Protein AF-A0A969BVD1-F1 (afdb_monomer_lite)

Secondary structure (DSSP, 8-state):
------HHHHHHHHHHHHHHHHGGG---HHHHHHHHHHHHHHHHHHHHHHHHHHHHHHTS---HHHHHHHHHHHHHHHHHHHHHHHHHHHHH--HHHHHHHHHHHHHHHT--

Foldseek 3Di:
DPPPPDPVVVVVVVVVVVVVVCVVVPDDPVCVVVVVVVVVVVVVVVVCVVVVLVCCCPVVVDDPVVSVVVVCCVVVVVVVCVVVLVVVCVVVVCVVVSVVVVVVVVVVVVVD

Sequence (112 aa):
MYQVENSGDLLKSKRKLIASRLTWLNISPTVLALGFTSLFTDISSEMVSTTLPIYLATVLRLAPLQLGLIDGLHQGAAILIKIISGLFADRWQRHKEVAAVGYGLSAFTKLG

pLDDT: mean 82.52, std 12.31, range [46.66, 95.31]

Structure (mmCIF, N/CA/C/O backbone):
data_AF-A0A969BVD1-F1
#
_entry.id   AF-A0A969BVD1-F1
#
loop_
_atom_site.group_PDB
_atom_site.id
_atom_site.type_symbol
_atom_site.label_atom_id
_atom_site.label_alt_id
_atom_site.label_comp_id
_atom_site.label_asym_id
_atom_site.label_entity_id
_atom_site.label_seq_id
_atom_site.pdbx_PDB_ins_code
_atom_site.Cartn_x
_atom_site.Cartn_y
_atom_site.Cartn_z
_atom_site.occupancy
_atom_site.B_iso_or_equiv
_atom_site.auth_seq_id
_atom_site.auth_comp_id
_atom_site.auth_asym_id
_atom_site.auth_atom_id
_atom_site.pdbx_PDB_model_num
ATOM 1 N N . MET A 1 1 ? 14.227 14.419 55.439 1.00 46.66 1 MET A N 1
ATOM 2 C CA . MET A 1 1 ? 14.841 13.100 55.703 1.00 46.66 1 MET A CA 1
ATOM 3 C C . MET A 1 1 ? 13.780 12.044 55.448 1.00 46.66 1 MET A C 1
ATOM 5 O O . MET A 1 1 ? 12.857 11.942 56.240 1.00 46.66 1 MET A O 1
ATOM 9 N N . TYR A 1 2 ? 13.835 11.339 54.315 1.00 53.91 2 TYR A N 1
ATOM 10 C CA . TYR A 1 2 ? 12.934 10.210 54.064 1.00 53.91 2 TYR A CA 1
ATOM 11 C C . TYR A 1 2 ? 13.431 9.024 54.894 1.00 53.91 2 TYR A C 1
ATOM 13 O O . TYR A 1 2 ? 14.332 8.307 54.462 1.00 53.91 2 TYR A O 1
ATOM 21 N N . GLN A 1 3 ? 12.909 8.864 56.111 1.00 57.34 3 GLN A N 1
ATOM 22 C CA . GLN A 1 3 ? 13.104 7.629 56.861 1.00 57.34 3 GLN A CA 1
ATOM 23 C C . GLN A 1 3 ? 12.300 6.531 56.169 1.00 57.34 3 GLN A C 1
ATOM 25 O O . GLN A 1 3 ? 11.073 6.504 56.198 1.00 57.34 3 GLN A O 1
ATOM 30 N N . VAL A 1 4 ? 13.018 5.643 55.484 1.00 59.50 4 VAL A N 1
ATOM 31 C CA . VAL A 1 4 ? 12.471 4.382 54.991 1.00 59.50 4 VAL A CA 1
ATOM 32 C C . VAL A 1 4 ? 12.358 3.464 56.204 1.00 59.50 4 VAL A C 1
ATOM 34 O O . VAL A 1 4 ? 13.269 2.702 56.505 1.00 59.50 4 VAL A O 1
ATOM 37 N N . GLU A 1 5 ? 11.268 3.610 56.950 1.00 66.56 5 GLU A N 1
ATOM 38 C CA . GLU A 1 5 ? 11.066 2.903 58.220 1.00 66.56 5 GLU A CA 1
ATOM 39 C C . GLU A 1 5 ? 10.559 1.467 58.018 1.00 66.56 5 GLU A C 1
ATOM 41 O O . GLU A 1 5 ? 10.588 0.657 58.938 1.00 66.56 5 GLU A O 1
ATOM 46 N N . ASN A 1 6 ? 10.128 1.108 56.800 1.00 69.69 6 ASN A N 1
ATOM 47 C CA . ASN A 1 6 ? 9.526 -0.195 56.550 1.00 69.69 6 ASN A CA 1
ATOM 48 C C . ASN A 1 6 ? 9.868 -0.768 55.165 1.00 69.69 6 ASN A C 1
ATOM 50 O O . ASN A 1 6 ? 9.566 -0.182 54.121 1.00 69.69 6 ASN A O 1
ATOM 54 N N . SER A 1 7 ? 10.434 -1.977 55.141 1.00 62.84 7 SER A N 1
ATOM 55 C CA . SER A 1 7 ? 10.740 -2.727 53.912 1.00 62.84 7 SER A CA 1
ATOM 56 C C . SER A 1 7 ? 9.492 -3.009 53.055 1.00 62.84 7 SER A C 1
ATOM 58 O O . SER A 1 7 ? 9.604 -3.229 51.847 1.00 62.84 7 SER A O 1
ATOM 60 N N . GLY A 1 8 ? 8.294 -2.953 53.650 1.00 69.06 8 GLY A N 1
ATOM 61 C CA . GLY A 1 8 ? 7.015 -3.137 52.959 1.00 69.06 8 GLY A CA 1
ATOM 62 C C . GLY A 1 8 ? 6.685 -2.064 51.912 1.00 69.06 8 GLY A C 1
ATOM 63 O O . GLY A 1 8 ? 6.095 -2.385 50.875 1.00 69.06 8 GLY A O 1
ATOM 64 N N . ASP A 1 9 ? 7.106 -0.814 52.116 1.00 69.62 9 ASP A N 1
ATOM 65 C CA . ASP A 1 9 ? 6.803 0.282 51.181 1.00 69.62 9 ASP A CA 1
ATOM 66 C C . ASP A 1 9 ? 7.710 0.262 49.946 1.00 69.62 9 ASP A C 1
ATOM 68 O O . ASP A 1 9 ? 7.268 0.565 48.831 1.00 69.62 9 ASP A O 1
ATOM 72 N N . LEU A 1 10 ? 8.943 -0.232 50.100 1.00 66.94 10 LEU A N 1
ATOM 73 C CA . LEU A 1 10 ? 9.845 -0.504 48.978 1.00 66.94 10 LEU A CA 1
ATOM 74 C C . LEU A 1 10 ? 9.298 -1.610 48.066 1.00 66.94 10 LEU A C 1
ATOM 76 O O . LEU A 1 10 ? 9.388 -1.506 46.839 1.00 66.94 10 LEU A O 1
ATOM 80 N N . LEU A 1 11 ? 8.687 -2.648 48.646 1.00 72.50 11 LEU A N 1
ATOM 81 C CA . LEU A 1 11 ? 8.080 -3.743 47.887 1.00 72.50 11 LEU A CA 1
ATOM 82 C C . LEU A 1 11 ? 6.821 -3.291 47.142 1.00 72.50 11 LEU A C 1
ATOM 84 O O . LEU A 1 11 ? 6.655 -3.635 45.972 1.00 72.50 11 LEU A O 1
ATOM 88 N N . LYS A 1 12 ? 5.962 -2.469 47.759 1.00 71.31 12 LYS A N 1
ATOM 89 C CA . LYS A 1 12 ? 4.784 -1.895 47.083 1.00 71.31 12 LYS A CA 1
ATOM 90 C C . LYS A 1 12 ? 5.176 -0.960 45.939 1.00 71.31 12 LYS A C 1
ATOM 92 O O . LYS A 1 12 ? 4.580 -1.044 44.864 1.00 71.31 12 LYS A O 1
ATOM 97 N N . SER A 1 13 ? 6.200 -0.128 46.135 1.00 68.25 13 SER A N 1
ATOM 98 C CA . SER A 1 13 ? 6.724 0.763 45.094 1.00 68.25 13 SER A CA 1
ATOM 99 C C . SER A 1 13 ? 7.327 -0.026 43.925 1.00 68.25 13 SER A C 1
ATOM 101 O O . SER A 1 13 ? 6.935 0.185 42.776 1.00 68.25 13 SER A O 1
ATOM 103 N N . LYS A 1 14 ? 8.164 -1.043 44.199 1.00 65.88 14 LYS A N 1
ATOM 104 C CA . LYS A 1 14 ? 8.666 -1.966 43.162 1.00 65.88 14 LYS A CA 1
ATOM 105 C C . LYS A 1 14 ? 7.531 -2.683 42.433 1.00 65.88 14 LYS A C 1
ATOM 107 O O . LYS A 1 14 ? 7.562 -2.753 41.210 1.00 65.88 14 LYS A O 1
ATOM 112 N N . ARG A 1 15 ? 6.507 -3.171 43.142 1.00 67.75 15 ARG A N 1
ATOM 113 C CA . ARG A 1 15 ? 5.367 -3.873 42.529 1.00 67.75 15 ARG A CA 1
ATOM 114 C C . ARG A 1 15 ? 4.542 -2.954 41.628 1.00 67.75 15 ARG A C 1
ATOM 116 O O . ARG A 1 15 ? 4.117 -3.386 40.564 1.00 67.75 15 ARG A O 1
ATOM 123 N N . LYS A 1 16 ? 4.353 -1.687 42.013 1.00 64.75 16 LYS A N 1
ATOM 124 C CA . LYS A 1 16 ? 3.656 -0.673 41.203 1.00 64.75 16 LYS A CA 1
ATOM 125 C C . LYS A 1 16 ? 4.464 -0.278 39.961 1.00 64.75 16 LYS A C 1
ATOM 127 O O 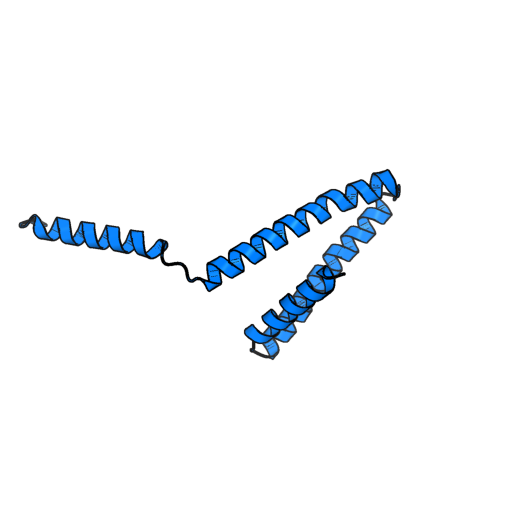. LYS A 1 16 ? 3.886 -0.149 38.886 1.00 64.75 16 LYS A O 1
ATOM 132 N N . LEU A 1 17 ? 5.788 -0.161 40.087 1.00 64.88 17 LEU A N 1
ATOM 133 C CA . LEU A 1 17 ? 6.693 0.068 38.955 1.00 64.88 17 LEU A CA 1
ATOM 134 C C . LEU A 1 17 ? 6.720 -1.127 37.990 1.00 64.88 17 LEU A C 1
ATOM 136 O O . LEU A 1 17 ? 6.671 -0.930 36.782 1.00 64.88 17 LEU A O 1
ATOM 140 N N . ILE A 1 18 ? 6.732 -2.362 38.504 1.00 64.88 18 ILE A N 1
ATOM 141 C CA . ILE A 1 18 ? 6.668 -3.586 37.688 1.00 64.88 18 ILE A CA 1
ATOM 142 C C . ILE A 1 18 ? 5.304 -3.711 36.994 1.00 64.88 18 ILE A C 1
ATOM 144 O O . ILE A 1 18 ? 5.261 -3.993 35.802 1.00 64.88 18 ILE A O 1
ATOM 148 N N . ALA A 1 19 ? 4.198 -3.445 37.697 1.00 62.81 19 ALA A N 1
ATOM 149 C CA . ALA A 1 19 ? 2.853 -3.485 37.121 1.00 62.81 19 ALA A CA 1
ATOM 150 C C . ALA A 1 19 ? 2.653 -2.424 36.023 1.00 62.81 19 ALA A C 1
ATOM 152 O O . ALA A 1 19 ? 2.097 -2.733 34.976 1.00 62.81 19 ALA A O 1
ATOM 153 N N . SER A 1 20 ? 3.182 -1.211 36.222 1.00 61.28 20 SER A N 1
ATOM 154 C CA . SER A 1 20 ? 3.233 -0.146 35.205 1.00 61.28 20 SER A CA 1
ATOM 155 C C . SER A 1 20 ? 4.082 -0.536 33.985 1.00 61.28 20 SER A C 1
ATOM 157 O O . SER A 1 20 ? 3.767 -0.189 32.847 1.00 61.28 20 SER A O 1
ATOM 159 N N . ARG A 1 21 ? 5.142 -1.327 34.190 1.00 59.88 21 ARG A N 1
ATOM 160 C CA . ARG A 1 21 ? 5.940 -1.893 33.095 1.00 59.88 21 ARG A CA 1
ATOM 161 C C . ARG A 1 21 ? 5.191 -2.990 32.332 1.00 59.88 21 ARG A C 1
ATOM 163 O O . ARG A 1 21 ? 5.375 -3.115 31.127 1.00 59.88 21 ARG A O 1
ATOM 170 N N . LEU A 1 22 ? 4.336 -3.754 33.013 1.00 60.50 22 LEU A N 1
ATOM 171 C CA . LEU A 1 22 ? 3.564 -4.848 32.419 1.00 60.50 22 LEU A CA 1
ATOM 172 C C . LEU A 1 22 ? 2.317 -4.363 31.660 1.00 60.50 22 LEU A C 1
ATOM 174 O O . LEU A 1 22 ? 1.864 -5.039 30.742 1.00 60.50 22 LEU A O 1
ATOM 178 N N . THR A 1 23 ? 1.793 -3.171 31.967 1.00 58.59 23 THR A N 1
ATOM 179 C CA . THR A 1 23 ? 0.674 -2.571 31.216 1.00 58.59 23 THR A CA 1
ATOM 180 C C . THR A 1 23 ? 1.017 -2.212 29.767 1.00 58.59 23 THR A C 1
ATOM 182 O O . THR A 1 23 ? 0.103 -2.084 28.959 1.00 58.59 23 THR A O 1
ATOM 185 N N . TRP A 1 24 ? 2.303 -2.137 29.397 1.00 56.31 24 TRP A N 1
ATOM 186 C CA . TRP A 1 24 ? 2.737 -1.956 28.001 1.00 56.31 24 TRP A CA 1
ATOM 187 C C . TRP A 1 24 ? 2.519 -3.196 27.120 1.00 56.31 24 TRP A C 1
ATOM 189 O O . TRP A 1 24 ? 2.561 -3.087 25.900 1.00 56.31 24 TRP A O 1
ATOM 199 N N . LEU A 1 25 ? 2.270 -4.366 27.719 1.00 64.00 25 LEU A N 1
ATOM 200 C CA . LEU A 1 25 ? 1.996 -5.610 26.992 1.00 64.00 25 LEU A CA 1
ATOM 201 C C . LEU A 1 25 ? 0.498 -5.856 26.760 1.00 64.00 25 LEU A C 1
ATOM 203 O O . LEU A 1 25 ? 0.146 -6.786 26.039 1.00 64.00 25 LEU A O 1
ATOM 207 N N . ASN A 1 26 ? -0.395 -5.041 27.336 1.00 71.75 26 ASN A N 1
ATOM 208 C CA . ASN A 1 26 ? -1.837 -5.215 27.165 1.00 71.75 26 ASN A CA 1
ATOM 209 C C . ASN A 1 26 ? -2.333 -4.493 25.899 1.00 71.75 26 ASN A C 1
ATOM 211 O O . ASN A 1 26 ? -3.004 -3.463 25.966 1.00 71.75 26 ASN A O 1
ATOM 215 N N . ILE A 1 27 ? -1.936 -5.012 24.737 1.00 80.00 27 ILE A N 1
ATOM 216 C CA . ILE A 1 27 ? -2.310 -4.487 23.419 1.00 80.00 27 ILE A CA 1
ATOM 217 C C . ILE A 1 27 ? -3.651 -5.107 22.999 1.00 80.00 27 ILE A C 1
ATOM 219 O O . ILE A 1 27 ? -3.844 -6.317 23.103 1.00 80.00 27 ILE A O 1
ATOM 223 N N . SER A 1 28 ? -4.585 -4.286 22.507 1.00 87.81 28 SER A N 1
ATOM 224 C CA . SER A 1 28 ? -5.892 -4.766 22.032 1.00 87.81 28 SER A CA 1
ATOM 225 C C . SER A 1 28 ? -5.741 -5.749 20.855 1.00 87.81 28 SER A C 1
ATOM 227 O O . SER A 1 28 ? -4.958 -5.472 19.939 1.00 87.81 28 SER A O 1
ATOM 229 N N . PRO A 1 29 ? -6.534 -6.837 20.793 1.00 85.81 29 PRO A N 1
ATOM 230 C CA . PRO A 1 29 ? -6.539 -7.767 19.661 1.00 85.81 29 PRO A CA 1
ATOM 231 C C . PRO A 1 29 ? -6.752 -7.086 18.302 1.00 85.81 29 PRO A C 1
ATOM 233 O O . PRO A 1 29 ? -6.179 -7.510 17.303 1.00 85.81 29 PRO A O 1
ATOM 236 N N . THR A 1 30 ? -7.521 -5.991 18.256 1.00 88.38 30 THR A N 1
ATOM 237 C CA . THR A 1 30 ? -7.728 -5.208 17.027 1.00 88.38 30 THR A CA 1
ATOM 238 C C . THR A 1 30 ? -6.436 -4.561 16.534 1.00 88.38 30 THR A C 1
ATOM 240 O O . THR A 1 30 ? -6.203 -4.508 15.332 1.00 88.38 30 THR A O 1
ATOM 243 N N . VAL A 1 31 ? -5.581 -4.088 17.446 1.00 88.75 31 VAL A N 1
ATOM 244 C CA . VAL A 1 31 ? -4.294 -3.470 17.092 1.00 88.75 31 VAL A CA 1
ATOM 245 C C . VAL A 1 31 ? -3.342 -4.522 16.537 1.00 88.75 31 VAL A C 1
ATOM 247 O O . VAL A 1 31 ? -2.668 -4.260 15.548 1.00 88.75 31 VAL A O 1
ATOM 250 N N . LEU A 1 32 ? -3.330 -5.726 17.117 1.00 90.25 32 LEU A N 1
ATOM 251 C CA . LEU A 1 32 ? -2.547 -6.842 16.583 1.00 90.25 32 LEU A CA 1
ATOM 252 C C . LEU A 1 32 ? -3.039 -7.252 15.190 1.00 90.25 32 LEU A C 1
ATOM 254 O O . LEU A 1 32 ? -2.230 -7.359 14.274 1.00 90.25 32 LEU A O 1
ATOM 258 N N . ALA A 1 33 ? -4.353 -7.417 15.008 1.00 90.38 33 ALA A N 1
ATOM 259 C CA . ALA A 1 33 ? -4.938 -7.768 13.715 1.00 90.38 33 ALA A CA 1
ATOM 260 C C . ALA A 1 33 ? -4.612 -6.721 12.637 1.00 90.38 33 ALA A C 1
ATOM 262 O O . ALA A 1 33 ? -4.102 -7.079 11.577 1.00 90.38 33 ALA A O 1
ATOM 263 N N . LEU A 1 34 ? -4.827 -5.432 12.930 1.00 89.56 34 LEU A N 1
ATOM 264 C CA . LEU A 1 34 ? -4.497 -4.344 12.007 1.00 89.56 34 LEU A CA 1
ATOM 265 C C . LEU A 1 34 ? -2.986 -4.235 11.748 1.00 89.56 34 LEU A C 1
ATOM 267 O O . LEU A 1 34 ? -2.572 -3.975 10.619 1.00 89.56 34 LEU A O 1
ATOM 271 N N . GLY A 1 35 ? -2.163 -4.480 12.770 1.00 93.00 35 GLY A N 1
ATOM 272 C CA . GLY A 1 35 ? -0.707 -4.506 12.653 1.00 93.00 35 GLY A CA 1
ATOM 273 C C . GLY A 1 35 ? -0.228 -5.582 11.683 1.00 93.00 35 GLY A C 1
ATOM 274 O O . GLY A 1 35 ? 0.549 -5.283 10.779 1.00 93.00 35 GLY A O 1
ATOM 275 N N . PHE A 1 36 ? -0.748 -6.809 11.797 1.00 94.12 36 PHE A N 1
ATOM 276 C CA . PHE A 1 36 ? -0.4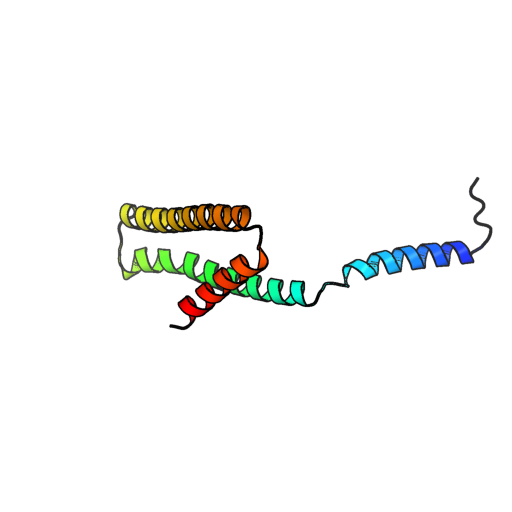42 -7.876 10.842 1.00 94.12 36 PHE A CA 1
ATOM 277 C C . PHE A 1 36 ? -0.917 -7.531 9.431 1.00 94.12 36 PHE A C 1
ATOM 279 O O . PHE A 1 36 ? -0.146 -7.678 8.485 1.00 94.12 36 PHE A O 1
ATOM 286 N N . THR A 1 37 ? -2.146 -7.030 9.265 1.00 90.75 37 THR A N 1
ATOM 287 C CA . THR A 1 37 ? -2.638 -6.656 7.930 1.00 90.75 37 THR A CA 1
ATOM 288 C C . THR A 1 37 ? -1.799 -5.553 7.291 1.00 90.75 37 THR A C 1
ATOM 290 O O . THR A 1 37 ? -1.532 -5.621 6.093 1.00 90.75 37 THR A O 1
ATOM 293 N N . SER A 1 38 ? -1.339 -4.573 8.077 1.00 90.75 38 SER A N 1
ATOM 294 C CA . SER A 1 38 ? -0.446 -3.515 7.597 1.00 90.75 38 SER A CA 1
ATOM 295 C C . SER A 1 38 ? 0.901 -4.092 7.185 1.00 90.75 38 SER A C 1
ATOM 297 O O . SER A 1 38 ? 1.346 -3.837 6.076 1.00 90.75 38 SER A O 1
ATOM 299 N N . LEU A 1 39 ? 1.504 -4.940 8.026 1.00 95.00 39 LEU A N 1
ATOM 300 C CA . LEU A 1 39 ? 2.793 -5.570 7.741 1.00 95.00 39 LEU A CA 1
ATOM 301 C C . LEU A 1 39 ? 2.761 -6.354 6.421 1.00 95.00 39 LEU A C 1
ATOM 303 O O . LEU A 1 39 ? 3.632 -6.177 5.573 1.00 95.00 39 LEU A O 1
ATOM 307 N N . PHE A 1 40 ? 1.745 -7.199 6.223 1.00 93.44 40 PHE A N 1
ATOM 308 C CA . PHE A 1 40 ? 1.597 -7.953 4.976 1.00 93.44 40 PHE A CA 1
ATOM 309 C C . PHE A 1 40 ? 1.342 -7.043 3.772 1.00 93.44 40 PHE A C 1
ATOM 311 O O . PHE A 1 40 ? 1.860 -7.298 2.684 1.00 93.44 40 PHE A O 1
ATOM 318 N N . THR A 1 41 ? 0.560 -5.979 3.958 1.00 90.44 41 THR A N 1
ATOM 319 C CA . THR A 1 41 ? 0.281 -5.011 2.892 1.00 90.44 41 THR A CA 1
ATOM 320 C C . THR A 1 41 ? 1.537 -4.241 2.490 1.00 90.44 41 THR A C 1
ATOM 322 O O . THR A 1 41 ? 1.767 -4.069 1.292 1.00 90.44 41 THR A O 1
ATOM 325 N N . ASP A 1 42 ? 2.370 -3.848 3.452 1.00 93.50 42 ASP A N 1
ATOM 326 C CA . ASP A 1 42 ? 3.620 -3.126 3.208 1.00 93.50 42 ASP A CA 1
ATOM 327 C C . ASP A 1 42 ? 4.643 -4.018 2.509 1.00 93.50 42 ASP A C 1
ATOM 329 O O . ASP A 1 42 ? 5.159 -3.637 1.462 1.00 93.50 42 ASP A O 1
ATOM 333 N N . ILE A 1 43 ? 4.860 -5.246 2.998 1.00 94.50 43 ILE A N 1
ATOM 334 C CA . ILE A 1 43 ? 5.752 -6.218 2.342 1.00 94.50 43 ILE A CA 1
ATOM 335 C C . ILE A 1 43 ? 5.324 -6.436 0.888 1.00 94.50 43 ILE A C 1
ATOM 337 O O . ILE A 1 43 ? 6.143 -6.348 -0.025 1.00 94.50 43 ILE A O 1
ATOM 341 N N . SER A 1 44 ? 4.031 -6.683 0.659 1.00 91.19 44 SER A N 1
ATOM 342 C CA . SER A 1 44 ? 3.500 -6.894 -0.689 1.00 91.19 44 SER A CA 1
ATOM 343 C C . SER A 1 44 ? 3.723 -5.680 -1.592 1.00 91.19 44 SER A C 1
ATOM 345 O O . SER A 1 44 ? 4.043 -5.856 -2.767 1.00 91.19 44 SER A O 1
ATOM 347 N N . SER A 1 45 ? 3.548 -4.468 -1.068 1.00 89.81 45 SER A N 1
ATOM 348 C CA . SER A 1 45 ? 3.680 -3.243 -1.859 1.00 89.81 45 SER A CA 1
ATOM 349 C C . SER A 1 45 ? 5.147 -2.928 -2.168 1.00 89.81 45 SER A C 1
ATOM 351 O O . SER A 1 45 ? 5.464 -2.584 -3.303 1.00 89.81 45 SER A O 1
ATOM 353 N N . GLU A 1 46 ? 6.059 -3.121 -1.213 1.00 93.56 46 GLU A N 1
ATOM 354 C CA . GLU A 1 46 ? 7.507 -2.938 -1.403 1.00 93.56 46 GLU A CA 1
ATOM 355 C C . GLU A 1 46 ? 8.098 -3.937 -2.407 1.00 93.56 46 GLU A C 1
ATOM 357 O O . GLU A 1 46 ? 8.923 -3.575 -3.253 1.00 93.56 46 GLU A O 1
ATOM 362 N N . MET A 1 47 ? 7.629 -5.192 -2.383 1.00 94.31 47 MET A N 1
ATOM 363 C CA . MET A 1 47 ? 8.019 -6.200 -3.374 1.00 94.31 47 MET A CA 1
ATOM 364 C C . MET A 1 47 ? 7.678 -5.756 -4.800 1.00 94.31 47 MET A C 1
ATOM 366 O O . MET A 1 47 ? 8.514 -5.871 -5.701 1.00 94.31 47 MET A O 1
ATOM 370 N N . VAL A 1 48 ? 6.469 -5.230 -5.012 1.00 91.06 48 VAL A N 1
ATOM 371 C CA . VAL A 1 48 ? 6.027 -4.753 -6.331 1.00 91.06 48 VAL A CA 1
ATOM 372 C C . VAL A 1 48 ? 6.794 -3.496 -6.733 1.00 91.06 48 VAL A C 1
ATOM 374 O O . VAL A 1 48 ? 7.325 -3.453 -7.841 1.00 91.06 48 VAL A O 1
ATOM 377 N N . SER A 1 49 ? 6.923 -2.518 -5.833 1.00 89.75 49 SER A N 1
ATOM 378 C CA . SER A 1 49 ? 7.631 -1.255 -6.089 1.00 89.75 49 SER A CA 1
ATOM 379 C C . SER A 1 49 ? 9.104 -1.459 -6.442 1.00 89.75 49 SER A C 1
ATOM 381 O O . SER A 1 49 ? 9.650 -0.709 -7.245 1.00 89.75 49 SER A O 1
ATOM 383 N N . THR A 1 50 ? 9.742 -2.502 -5.907 1.00 90.75 50 THR A N 1
ATOM 384 C CA . THR A 1 50 ? 11.134 -2.842 -6.239 1.00 90.75 50 THR A CA 1
ATOM 385 C C . THR A 1 50 ? 11.242 -3.645 -7.538 1.00 90.75 50 THR A C 1
ATOM 387 O O . THR A 1 50 ? 12.157 -3.437 -8.336 1.00 90.75 50 THR A O 1
ATOM 390 N N . THR A 1 51 ? 10.311 -4.571 -7.779 1.00 93.50 51 THR A N 1
ATOM 391 C CA . THR A 1 51 ? 10.392 -5.496 -8.923 1.00 93.50 51 THR A CA 1
ATOM 392 C C . THR A 1 51 ? 9.933 -4.845 -10.229 1.00 93.50 51 THR A C 1
ATOM 394 O O . THR A 1 51 ? 10.518 -5.085 -11.288 1.00 93.50 51 THR A O 1
ATOM 397 N N . LEU A 1 52 ? 8.902 -3.998 -10.169 1.00 92.81 52 LEU A N 1
ATOM 398 C CA . LEU A 1 52 ? 8.279 -3.384 -11.340 1.00 92.81 52 LEU A CA 1
ATOM 399 C C . LEU A 1 52 ? 9.262 -2.526 -12.163 1.00 92.81 52 LEU A C 1
ATOM 401 O O . LEU A 1 52 ? 9.338 -2.747 -13.373 1.00 92.81 52 LEU A O 1
ATOM 405 N N . PRO A 1 53 ? 10.073 -1.619 -11.578 1.00 89.94 53 PRO A N 1
ATOM 406 C CA . PRO A 1 53 ? 11.027 -0.816 -12.343 1.00 89.94 53 PRO A CA 1
ATOM 407 C C . PRO A 1 53 ? 12.056 -1.671 -13.085 1.00 89.94 53 PRO A C 1
ATOM 409 O O . PRO A 1 53 ? 12.365 -1.402 -14.245 1.00 89.94 53 PRO A O 1
ATOM 412 N N . ILE A 1 54 ? 12.549 -2.736 -12.443 1.00 91.81 54 ILE A N 1
ATOM 413 C CA . ILE A 1 54 ? 13.521 -3.656 -13.044 1.00 91.81 54 ILE A CA 1
ATOM 414 C C . ILE A 1 54 ? 12.898 -4.374 -14.243 1.00 91.81 54 ILE A C 1
ATOM 416 O O . ILE A 1 54 ? 13.516 -4.438 -15.306 1.00 91.81 54 ILE A O 1
ATOM 420 N N . TYR A 1 55 ? 11.667 -4.874 -14.111 1.00 93.50 55 TYR A N 1
ATOM 421 C CA . TYR A 1 55 ? 10.943 -5.510 -15.214 1.00 93.50 55 TYR A CA 1
ATOM 422 C C . TYR A 1 55 ? 10.726 -4.546 -16.391 1.00 93.50 55 TYR A C 1
ATOM 424 O O . TYR A 1 55 ? 11.025 -4.876 -17.541 1.00 93.50 55 TYR A O 1
ATOM 432 N N . LEU A 1 56 ? 10.266 -3.329 -16.102 1.00 93.06 56 LEU A N 1
ATOM 433 C CA . LEU A 1 56 ? 10.008 -2.300 -17.106 1.00 93.06 56 LEU A CA 1
ATOM 434 C C . LEU A 1 56 ? 11.283 -1.865 -17.848 1.00 93.06 56 LEU A C 1
ATOM 436 O O . LEU A 1 56 ? 11.252 -1.658 -19.063 1.00 93.06 56 LEU A O 1
ATOM 440 N N . ALA A 1 57 ? 12.412 -1.771 -17.144 1.00 91.81 57 ALA A N 1
ATOM 441 C CA . ALA A 1 57 ? 13.694 -1.397 -17.736 1.00 91.81 57 ALA A CA 1
ATOM 442 C C . ALA A 1 57 ? 14.337 -2.538 -18.544 1.00 91.81 57 ALA A C 1
ATOM 444 O O . ALA A 1 57 ? 14.921 -2.294 -19.598 1.00 91.81 57 ALA A O 1
ATOM 445 N N . THR A 1 58 ? 14.249 -3.784 -18.068 1.00 91.38 58 THR A N 1
ATOM 446 C CA . THR A 1 58 ? 15.003 -4.913 -18.649 1.00 91.38 58 THR A CA 1
ATOM 447 C C . THR A 1 58 ? 14.207 -5.708 -19.679 1.00 91.38 58 THR A C 1
ATOM 449 O O . THR A 1 58 ? 14.722 -6.000 -20.759 1.00 91.38 58 THR A O 1
ATOM 452 N N . VAL A 1 59 ? 12.950 -6.037 -19.372 1.00 92.56 59 VAL A N 1
ATOM 453 C CA . VAL A 1 59 ? 12.083 -6.852 -20.233 1.00 92.56 59 VAL A CA 1
ATOM 454 C C . VAL A 1 59 ? 11.388 -5.969 -21.255 1.00 92.56 59 VAL A C 1
ATOM 456 O O . VAL A 1 59 ? 11.457 -6.232 -22.454 1.00 92.56 59 VAL A O 1
ATOM 459 N N . LEU A 1 60 ? 10.759 -4.893 -20.783 1.00 90.25 60 LEU A N 1
ATOM 460 C CA . LEU A 1 60 ? 9.986 -3.988 -21.632 1.00 90.25 60 LEU A CA 1
ATOM 461 C C . LEU A 1 60 ? 10.852 -2.920 -22.322 1.00 90.25 60 LEU A C 1
ATOM 463 O O . LEU A 1 60 ? 10.382 -2.263 -23.247 1.00 90.25 60 LEU A O 1
ATOM 467 N N . ARG A 1 61 ? 12.120 -2.780 -21.899 1.00 91.69 61 ARG A N 1
ATOM 468 C CA . ARG A 1 61 ? 13.123 -1.843 -22.442 1.00 91.69 61 ARG A CA 1
ATOM 469 C C . ARG A 1 61 ? 12.612 -0.403 -22.558 1.00 91.69 61 ARG A C 1
ATOM 471 O O . ARG A 1 61 ? 12.913 0.291 -23.529 1.00 91.69 61 ARG A O 1
ATOM 478 N N . LEU A 1 62 ? 11.833 0.042 -21.571 1.00 92.25 62 LEU A N 1
ATOM 479 C CA . LEU A 1 62 ? 11.321 1.410 -21.543 1.00 92.25 62 LEU A CA 1
ATOM 480 C C . LEU A 1 62 ? 12.457 2.425 -21.379 1.00 92.25 62 LEU A C 1
ATOM 482 O O . LEU A 1 62 ? 13.410 2.217 -20.627 1.00 92.25 62 LEU A O 1
ATOM 486 N N . ALA A 1 63 ? 12.326 3.558 -22.068 1.00 92.94 63 ALA A N 1
ATOM 487 C CA . ALA A 1 63 ? 13.246 4.676 -21.931 1.00 92.94 63 ALA A CA 1
ATOM 488 C C . ALA A 1 63 ? 13.107 5.337 -20.542 1.00 92.94 63 ALA A C 1
ATOM 490 O O . ALA A 1 63 ? 12.009 5.345 -19.976 1.00 92.94 63 ALA A O 1
ATOM 491 N N . PRO A 1 64 ? 14.161 5.991 -20.014 1.00 88.62 64 PRO A N 1
ATOM 492 C CA . PRO A 1 64 ? 14.111 6.657 -18.707 1.00 88.62 64 PRO A CA 1
ATOM 493 C C . PRO A 1 64 ? 12.963 7.666 -18.561 1.00 88.62 64 PRO A C 1
ATOM 495 O O . PRO A 1 64 ? 12.345 7.753 -17.504 1.00 88.62 64 PRO A O 1
ATOM 498 N N . LEU A 1 65 ? 12.619 8.382 -19.640 1.00 93.88 65 LEU A N 1
ATOM 499 C CA . LEU A 1 65 ? 11.482 9.308 -19.657 1.00 93.88 65 LEU A CA 1
ATOM 500 C C . LEU A 1 65 ? 10.140 8.588 -19.436 1.00 93.88 65 LEU A C 1
ATOM 502 O O . LEU A 1 65 ? 9.277 9.092 -18.725 1.00 93.88 65 LEU A O 1
ATOM 506 N N . GLN A 1 66 ? 9.966 7.404 -20.027 1.00 93.44 66 GLN A N 1
ATOM 507 C CA . GLN A 1 66 ? 8.743 6.609 -19.889 1.00 93.44 66 GLN A CA 1
ATOM 508 C C . GLN A 1 66 ? 8.618 6.031 -18.476 1.00 93.44 66 GLN A C 1
ATOM 510 O O . GLN A 1 66 ? 7.532 6.054 -17.905 1.00 93.44 66 GLN A O 1
ATOM 515 N N . LEU A 1 67 ? 9.730 5.575 -17.890 1.00 92.31 67 LEU A N 1
ATOM 516 C CA . LEU A 1 67 ? 9.766 5.126 -16.496 1.00 92.31 67 LEU A CA 1
ATOM 517 C C . LEU A 1 67 ? 9.397 6.261 -15.533 1.00 92.31 67 LEU A C 1
ATOM 519 O O . LEU A 1 67 ? 8.558 6.066 -14.658 1.00 92.31 67 LEU A O 1
ATOM 523 N N . GLY A 1 68 ? 9.955 7.458 -15.743 1.00 92.31 68 GLY A N 1
ATOM 524 C CA . GLY A 1 68 ? 9.629 8.638 -14.940 1.00 92.31 68 GLY A CA 1
ATOM 525 C C . GLY A 1 68 ? 8.159 9.055 -15.046 1.00 92.31 68 GLY A C 1
ATOM 526 O O . GLY A 1 68 ? 7.559 9.439 -14.046 1.00 92.31 68 GLY A O 1
ATOM 527 N N . LEU A 1 69 ? 7.547 8.930 -16.230 1.00 94.88 69 LEU A N 1
ATOM 528 C CA . LEU A 1 69 ? 6.111 9.178 -16.404 1.00 94.88 69 LEU A CA 1
ATOM 529 C C . LEU A 1 69 ? 5.251 8.168 -15.634 1.00 94.88 69 LEU A C 1
ATOM 531 O O . LEU A 1 69 ? 4.282 8.568 -14.993 1.00 94.88 69 LEU A O 1
ATOM 535 N N . ILE A 1 70 ? 5.598 6.879 -15.677 1.00 92.69 70 ILE A N 1
ATOM 536 C CA . ILE A 1 70 ? 4.869 5.828 -14.953 1.00 92.69 70 ILE A CA 1
ATOM 537 C C . ILE A 1 70 ? 4.968 6.047 -13.442 1.00 92.69 70 ILE A C 1
ATOM 539 O O . ILE A 1 7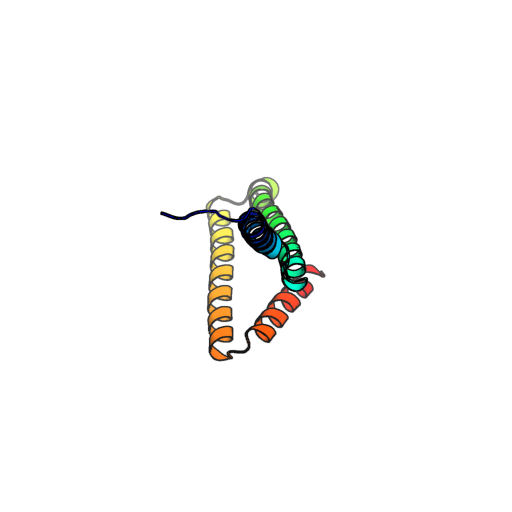0 ? 3.946 6.018 -12.759 1.00 92.69 70 ILE A O 1
ATOM 543 N N . ASP A 1 71 ? 6.168 6.306 -12.925 1.00 90.31 71 ASP A N 1
ATOM 544 C CA . ASP A 1 71 ? 6.375 6.528 -11.491 1.00 90.31 71 ASP A CA 1
ATOM 545 C C . ASP A 1 71 ? 5.699 7.828 -11.015 1.00 90.31 71 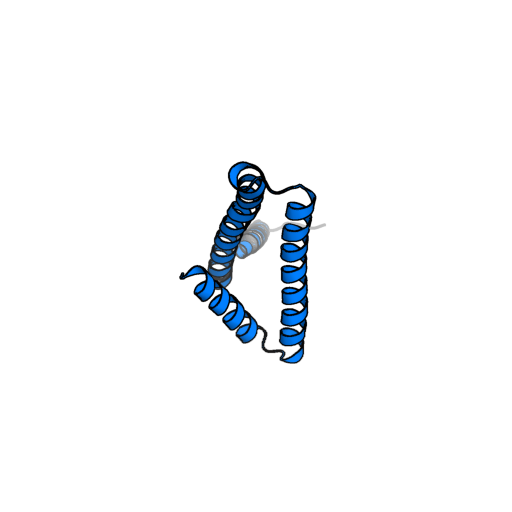ASP A C 1
ATOM 547 O O . ASP A 1 71 ? 5.039 7.865 -9.975 1.00 90.31 71 ASP A O 1
ATOM 551 N N . GLY A 1 72 ? 5.743 8.878 -11.843 1.00 93.50 72 GLY A N 1
ATOM 552 C CA . GLY A 1 72 ? 5.015 10.122 -11.605 1.00 93.50 72 GLY A CA 1
ATOM 553 C C . GLY A 1 72 ? 3.497 9.926 -11.561 1.00 93.50 72 GLY A C 1
ATOM 554 O O . GLY A 1 72 ? 2.835 10.452 -10.666 1.00 93.50 72 GLY A O 1
ATOM 555 N N . LEU A 1 73 ? 2.932 9.135 -12.480 1.00 94.38 73 LEU A N 1
ATOM 556 C CA . LEU A 1 73 ? 1.509 8.780 -12.460 1.00 94.38 73 LEU A CA 1
ATOM 557 C C . LEU A 1 73 ? 1.153 7.932 -11.237 1.00 94.38 73 LEU A C 1
ATOM 559 O O . LEU A 1 73 ? 0.117 8.168 -10.618 1.00 94.38 73 LEU A O 1
ATOM 563 N N . HIS A 1 74 ? 2.011 6.983 -10.865 1.00 91.19 74 HIS A N 1
ATOM 564 C CA . HIS A 1 74 ? 1.825 6.133 -9.695 1.00 91.19 74 HIS A CA 1
ATOM 565 C C . HIS A 1 74 ? 1.769 6.961 -8.400 1.00 91.19 74 HIS A C 1
ATOM 567 O O . HIS A 1 74 ? 0.791 6.886 -7.650 1.00 91.19 74 HIS A O 1
ATOM 573 N N . GLN A 1 75 ? 2.763 7.823 -8.165 1.00 92.12 75 GLN A N 1
ATOM 574 C CA . GLN A 1 75 ? 2.795 8.699 -6.988 1.00 92.12 75 GLN A CA 1
ATOM 575 C C . GLN A 1 75 ? 1.685 9.755 -7.027 1.00 92.12 75 GLN A C 1
ATOM 577 O O . GLN A 1 75 ? 1.029 10.003 -6.012 1.00 92.12 75 GLN A O 1
ATOM 582 N N . GLY A 1 76 ? 1.421 10.337 -8.200 1.00 95.31 76 GLY A N 1
ATOM 583 C CA . GLY A 1 76 ? 0.358 11.320 -8.394 1.00 95.31 76 GLY A CA 1
ATOM 584 C C . GLY A 1 76 ? -1.021 10.753 -8.062 1.00 95.31 76 GLY A C 1
ATOM 585 O O . GLY A 1 76 ? -1.760 11.348 -7.277 1.00 95.31 76 GLY A O 1
ATOM 586 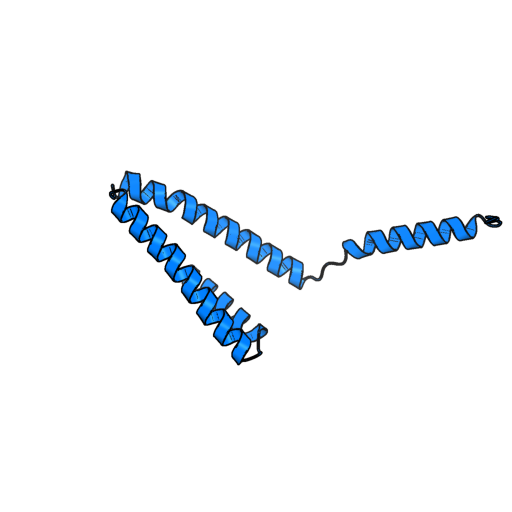N N . ALA A 1 77 ? -1.350 9.569 -8.583 1.00 93.38 77 ALA A N 1
ATOM 587 C CA . ALA A 1 77 ? -2.609 8.891 -8.286 1.00 93.38 77 ALA A CA 1
ATOM 588 C C . ALA A 1 77 ? -2.746 8.570 -6.790 1.00 93.38 77 ALA A C 1
ATOM 590 O O . ALA A 1 77 ? -3.797 8.831 -6.202 1.00 93.38 77 ALA A O 1
ATOM 591 N N . ALA A 1 78 ? -1.681 8.074 -6.149 1.00 91.19 78 ALA A N 1
ATOM 592 C CA . ALA A 1 78 ? -1.690 7.758 -4.722 1.00 91.19 78 ALA A CA 1
ATOM 593 C C . ALA A 1 78 ? -1.974 8.995 -3.850 1.00 91.19 78 ALA A C 1
ATOM 595 O O . ALA A 1 78 ? -2.783 8.934 -2.919 1.00 91.19 78 ALA A O 1
ATOM 596 N N . ILE A 1 79 ? -1.345 10.133 -4.162 1.00 95.06 79 ILE A N 1
ATOM 597 C CA . ILE A 1 79 ? -1.560 11.396 -3.443 1.00 95.06 79 ILE A CA 1
ATOM 598 C C . ILE A 1 79 ? -2.981 11.920 -3.678 1.00 95.06 79 ILE A C 1
ATOM 600 O O . ILE A 1 79 ? -3.654 12.303 -2.721 1.00 95.06 79 ILE A O 1
ATOM 604 N N . LEU A 1 80 ? -3.468 11.898 -4.923 1.00 95.19 80 LEU A N 1
ATOM 605 C CA . LEU A 1 80 ? -4.824 12.344 -5.251 1.00 95.19 80 LEU A CA 1
ATOM 606 C C . LEU A 1 80 ? -5.880 11.535 -4.494 1.00 95.19 80 LEU A C 1
ATOM 608 O O . LEU A 1 80 ? -6.759 12.115 -3.858 1.00 95.19 80 LEU A O 1
ATOM 612 N N . ILE A 1 81 ? -5.761 10.205 -4.501 1.00 91.62 81 ILE A N 1
ATOM 613 C CA . ILE A 1 81 ? -6.677 9.316 -3.777 1.00 91.62 81 ILE A CA 1
ATOM 614 C C . ILE A 1 81 ? -6.617 9.596 -2.276 1.00 91.62 81 ILE A C 1
ATOM 616 O O . ILE A 1 81 ? -7.669 9.677 -1.643 1.00 91.62 81 ILE A O 1
ATOM 620 N N . LYS A 1 82 ? -5.425 9.799 -1.700 1.00 90.44 82 LYS A N 1
ATOM 621 C CA . LYS A 1 82 ? -5.269 10.175 -0.284 1.00 90.44 82 LYS A CA 1
ATOM 622 C C . LYS A 1 82 ? -6.013 11.464 0.058 1.00 90.44 82 LYS A C 1
ATOM 624 O O . LYS A 1 82 ? -6.739 11.489 1.049 1.00 90.44 82 LYS A O 1
ATOM 629 N N . ILE A 1 83 ? -5.866 12.506 -0.760 1.00 93.06 83 ILE A N 1
ATOM 630 C CA . ILE A 1 83 ? -6.526 13.800 -0.537 1.00 93.06 83 ILE A CA 1
ATOM 631 C C . ILE A 1 83 ? -8.044 13.650 -0.640 1.00 93.06 83 ILE A C 1
ATOM 633 O O . ILE A 1 83 ? -8.766 14.071 0.260 1.00 93.06 83 ILE A O 1
ATOM 637 N N . 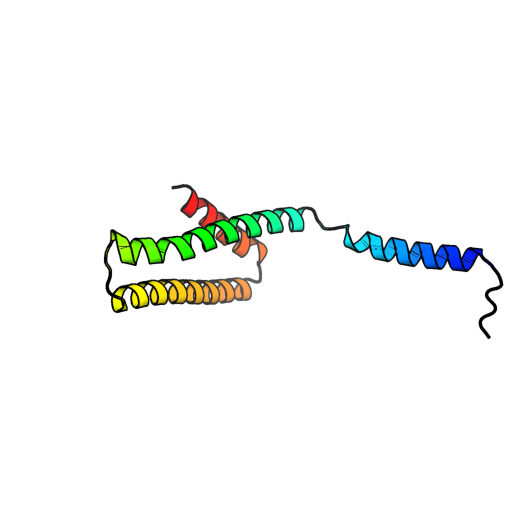ILE A 1 84 ? -8.533 13.010 -1.704 1.00 89.94 84 ILE A N 1
ATOM 638 C CA . ILE A 1 84 ? -9.967 12.796 -1.925 1.00 89.94 84 ILE A CA 1
ATOM 639 C C . ILE A 1 84 ? -10.566 11.986 -0.770 1.00 89.94 84 ILE A C 1
ATOM 641 O O . ILE A 1 84 ? -11.574 12.382 -0.189 1.00 89.94 84 ILE A O 1
ATOM 645 N N . SER A 1 85 ? -9.914 10.888 -0.387 1.00 85.94 85 SER A N 1
ATOM 646 C CA . SER A 1 85 ? -10.369 10.021 0.704 1.00 85.94 85 SER A CA 1
ATOM 647 C C . SER A 1 85 ? -10.375 10.750 2.047 1.00 85.94 85 SER A C 1
ATOM 649 O O . SER A 1 85 ? -11.318 10.586 2.816 1.00 85.94 85 SER A O 1
ATOM 651 N N . GLY A 1 86 ? -9.366 11.587 2.313 1.00 87.44 86 GLY A N 1
ATOM 652 C CA . GLY A 1 86 ? -9.310 12.427 3.510 1.00 87.44 86 GLY A CA 1
ATOM 653 C C . GLY A 1 86 ? -10.461 13.431 3.561 1.00 87.44 86 GLY A C 1
ATOM 654 O O . GLY A 1 86 ? -11.190 13.477 4.546 1.00 87.44 86 GLY A O 1
ATOM 655 N N . LEU A 1 87 ? -10.710 14.145 2.458 1.00 87.00 87 LEU A N 1
ATOM 656 C CA . LEU A 1 87 ? -11.825 15.093 2.355 1.00 87.00 87 LEU A CA 1
ATOM 657 C C . LEU A 1 87 ? -13.182 14.415 2.588 1.00 87.00 87 LEU A C 1
ATOM 659 O O . LEU A 1 87 ? -14.025 14.949 3.310 1.00 87.00 87 LEU A O 1
ATOM 663 N N . PHE A 1 88 ? -13.401 13.233 2.006 1.00 84.25 88 PHE A N 1
ATOM 664 C CA . PHE A 1 88 ? -14.626 12.464 2.228 1.00 84.25 88 PHE A CA 1
ATOM 665 C C . PHE A 1 88 ? -14.746 11.958 3.672 1.00 84.25 88 PHE A C 1
ATOM 667 O O . PHE A 1 88 ? -15.832 12.028 4.250 1.00 84.25 88 PHE A O 1
ATOM 674 N N . ALA A 1 89 ? -13.651 11.484 4.273 1.00 84.06 89 ALA A N 1
ATOM 675 C CA . ALA A 1 89 ? -13.637 11.018 5.657 1.00 84.06 89 ALA A CA 1
ATOM 676 C C . ALA A 1 89 ? -13.957 12.144 6.649 1.00 84.06 89 ALA A C 1
ATOM 678 O O . ALA A 1 89 ? -14.787 11.956 7.542 1.00 84.06 89 ALA A O 1
ATOM 679 N N . ASP A 1 90 ? -13.353 13.315 6.456 1.00 83.44 90 ASP A N 1
ATOM 680 C CA . ASP A 1 90 ? -13.525 14.470 7.337 1.00 83.44 90 ASP A CA 1
ATOM 681 C C . ASP A 1 90 ? -14.933 15.063 7.227 1.00 83.44 90 ASP A C 1
ATOM 683 O O . ASP A 1 90 ? -15.536 15.434 8.238 1.00 83.44 90 ASP A O 1
ATOM 687 N N . ARG A 1 91 ? -15.498 15.088 6.012 1.00 81.38 91 ARG A N 1
ATOM 688 C CA . ARG A 1 91 ? -16.854 15.592 5.747 1.00 81.38 91 ARG A CA 1
ATOM 689 C C . ARG A 1 91 ? -17.944 14.707 6.350 1.00 81.38 91 ARG A C 1
ATOM 691 O O . ARG A 1 91 ? -18.963 15.230 6.794 1.00 81.38 91 ARG A O 1
ATOM 698 N N . TRP A 1 92 ? -17.752 13.388 6.362 1.00 78.06 92 TRP A N 1
ATOM 699 C CA . TRP A 1 92 ? -18.746 12.454 6.898 1.00 78.06 92 TRP A CA 1
ATOM 700 C C . TRP A 1 92 ? -18.576 12.128 8.383 1.00 78.06 92 TRP A C 1
ATOM 702 O O . TRP A 1 92 ? -19.511 11.572 8.954 1.00 78.06 92 TRP A O 1
ATOM 712 N N . GLN A 1 93 ? -17.430 12.430 9.013 1.00 76.12 93 GLN A N 1
ATOM 713 C CA . GLN A 1 93 ? -17.132 12.119 10.429 1.00 76.12 93 GLN A CA 1
ATOM 714 C C . GLN A 1 93 ? -17.329 10.625 10.808 1.00 76.12 93 GLN A C 1
ATOM 716 O O . GLN A 1 93 ? -17.317 10.249 11.979 1.00 76.12 93 GLN A O 1
ATOM 721 N N . ARG A 1 94 ? -17.504 9.734 9.818 1.00 75.12 94 ARG A N 1
ATOM 722 C CA . ARG A 1 94 ? -17.753 8.288 9.966 1.00 75.12 94 ARG A CA 1
ATOM 723 C C . ARG A 1 94 ? -16.527 7.492 9.525 1.00 75.12 94 ARG A C 1
ATOM 725 O O . ARG A 1 94 ? -16.580 6.671 8.612 1.00 75.12 94 ARG A O 1
ATOM 732 N N . HIS A 1 95 ? -15.406 7.718 10.205 1.00 76.31 95 HIS A N 1
ATOM 733 C CA . HIS A 1 95 ? -14.093 7.156 9.852 1.00 76.31 95 HIS A CA 1
ATOM 734 C C . HIS A 1 95 ? -14.070 5.619 9.735 1.00 76.31 95 HIS A C 1
ATOM 736 O O . HIS A 1 95 ? -13.319 5.071 8.933 1.00 76.31 95 HIS A O 1
ATOM 742 N N . LYS A 1 96 ? -14.920 4.912 10.494 1.00 75.62 96 LYS A N 1
ATOM 743 C CA . LYS A 1 96 ? -15.005 3.440 10.464 1.00 75.62 96 LYS A CA 1
ATOM 744 C C . LYS A 1 96 ? -15.552 2.894 9.143 1.00 75.62 96 LYS A C 1
ATOM 746 O O . LYS A 1 96 ? -15.062 1.879 8.662 1.00 75.62 96 LYS A O 1
ATOM 751 N N . GLU A 1 97 ? -16.542 3.558 8.553 1.00 79.69 97 GLU A N 1
ATOM 752 C CA . GLU A 1 97 ? -17.156 3.116 7.293 1.00 79.69 97 GLU A CA 1
ATOM 753 C C . GLU A 1 97 ? -16.252 3.405 6.103 1.00 79.69 97 GLU A C 1
ATOM 755 O O . GLU A 1 97 ? -16.075 2.547 5.245 1.00 79.69 97 GLU A O 1
ATOM 760 N N . VAL A 1 98 ? -15.599 4.568 6.101 1.00 80.69 98 VAL A N 1
ATOM 761 C CA . VAL A 1 98 ? -14.623 4.914 5.060 1.00 80.69 98 VAL A CA 1
ATOM 762 C C . VAL A 1 98 ? -13.441 3.940 5.076 1.00 80.69 98 VAL A C 1
ATOM 764 O O . VAL A 1 98 ? -13.022 3.466 4.021 1.00 80.69 98 VAL A O 1
ATOM 767 N N . ALA A 1 99 ? -12.956 3.560 6.264 1.00 80.81 99 ALA A N 1
ATOM 768 C CA . ALA A 1 99 ? -11.928 2.531 6.397 1.00 80.81 99 ALA A CA 1
ATOM 769 C C . ALA A 1 99 ? -12.408 1.158 5.893 1.00 80.81 99 ALA A C 1
ATOM 771 O O . ALA A 1 99 ? -11.677 0.487 5.167 1.00 80.81 99 ALA A O 1
ATOM 772 N N . ALA A 1 100 ? -13.637 0.752 6.231 1.00 84.69 100 ALA A N 1
ATOM 773 C CA . ALA A 1 100 ? -14.200 -0.520 5.781 1.00 84.69 100 ALA A CA 1
ATOM 774 C C . ALA A 1 100 ? -14.324 -0.591 4.250 1.00 84.69 100 ALA A C 1
ATOM 776 O O . ALA A 1 100 ? -13.961 -1.603 3.654 1.00 84.69 100 ALA A O 1
ATOM 777 N N . VAL A 1 101 ? -14.769 0.493 3.607 1.00 86.62 101 VAL A N 1
ATOM 778 C CA . VAL A 1 101 ? -14.857 0.581 2.142 1.00 86.62 101 VAL A CA 1
ATOM 779 C C . VAL A 1 101 ? -13.470 0.513 1.502 1.00 86.62 101 VAL A C 1
ATOM 781 O O . VAL A 1 101 ? -13.282 -0.239 0.550 1.00 86.62 101 VAL A O 1
ATOM 784 N N . GLY A 1 102 ? -12.484 1.241 2.039 1.00 84.62 102 GLY A N 1
ATOM 785 C CA . GLY A 1 102 ? -11.114 1.230 1.516 1.00 84.62 102 GLY A CA 1
ATOM 786 C C . GLY A 1 102 ? -10.456 -0.151 1.591 1.00 84.62 102 GLY A C 1
ATOM 787 O O . GLY A 1 102 ? -9.902 -0.633 0.601 1.00 84.62 102 GLY A O 1
ATOM 788 N N . TYR A 1 103 ? -10.573 -0.828 2.737 1.00 85.25 103 TYR A N 1
ATOM 789 C CA . TYR A 1 103 ? -10.069 -2.195 2.891 1.00 85.25 103 TYR A CA 1
ATOM 790 C C . TYR A 1 103 ? -10.843 -3.203 2.033 1.00 85.25 103 TYR A C 1
ATOM 792 O O . TYR A 1 103 ? -10.224 -4.074 1.423 1.00 85.25 103 TYR A O 1
ATOM 800 N N . GLY A 1 104 ? -12.169 -3.067 1.926 1.00 85.69 104 GLY A N 1
ATOM 801 C CA . GLY A 1 104 ? -12.995 -3.914 1.061 1.00 85.69 104 GLY A CA 1
ATOM 802 C C . GLY A 1 104 ? -12.615 -3.789 -0.416 1.00 85.69 104 GLY A C 1
ATOM 803 O O . GLY A 1 104 ? -12.456 -4.799 -1.100 1.00 85.69 104 GLY A O 1
ATOM 804 N N . LEU A 1 105 ? -12.382 -2.563 -0.891 1.00 86.19 105 LEU A N 1
ATOM 805 C CA . LEU A 1 105 ? -11.922 -2.311 -2.254 1.00 86.19 105 LEU A CA 1
ATOM 806 C C . LEU A 1 105 ? -10.533 -2.915 -2.503 1.00 86.19 105 LEU A C 1
ATOM 808 O O . LEU A 1 105 ? -10.322 -3.535 -3.540 1.00 86.19 105 LEU A O 1
ATOM 812 N N . SER A 1 106 ? -9.607 -2.784 -1.547 1.00 82.25 106 SER A N 1
ATOM 813 C CA . SER A 1 106 ? -8.260 -3.361 -1.659 1.00 82.25 106 SER A CA 1
ATOM 814 C C . SER A 1 106 ? -8.275 -4.893 -1.700 1.00 82.25 106 SER A C 1
ATOM 816 O O . SER A 1 106 ? -7.506 -5.497 -2.445 1.00 82.25 106 SER A O 1
ATOM 818 N N . ALA A 1 107 ? -9.165 -5.530 -0.936 1.00 83.94 107 ALA A N 1
ATOM 819 C CA . ALA A 1 107 ? -9.355 -6.975 -1.001 1.00 83.94 107 ALA A CA 1
ATOM 820 C C . ALA A 1 107 ? -9.925 -7.404 -2.361 1.00 83.94 107 ALA A C 1
ATOM 822 O O . ALA A 1 107 ? -9.451 -8.377 -2.939 1.00 83.94 107 ALA A O 1
ATOM 823 N N . PHE A 1 108 ? -10.894 -6.657 -2.898 1.00 89.50 108 PHE A N 1
ATOM 824 C CA . PHE A 1 108 ? -11.508 -6.954 -4.192 1.00 89.50 108 PHE A CA 1
ATOM 825 C C . PHE A 1 108 ? -10.518 -6.843 -5.357 1.00 89.50 108 PHE A C 1
ATOM 827 O O . PHE A 1 108 ? -10.484 -7.716 -6.217 1.00 89.50 108 PHE A O 1
ATOM 834 N N . THR A 1 109 ? -9.676 -5.808 -5.378 1.00 81.19 109 THR A N 1
ATOM 835 C CA . THR A 1 109 ? -8.688 -5.625 -6.454 1.00 81.19 109 THR A CA 1
ATOM 836 C C . THR A 1 109 ? -7.540 -6.628 -6.406 1.00 81.19 109 THR A C 1
ATOM 838 O O . THR A 1 109 ? -6.918 -6.862 -7.434 1.00 81.19 109 THR A O 1
ATOM 841 N N . LYS A 1 110 ? -7.258 -7.224 -5.241 1.00 76.00 110 LYS A N 1
ATOM 842 C CA . LYS A 1 110 ? -6.240 -8.275 -5.068 1.00 76.00 110 LYS A CA 1
ATOM 843 C C . LYS A 1 110 ? -6.790 -9.701 -5.232 1.00 76.00 110 LYS A C 1
ATOM 845 O O . LYS A 1 110 ? -6.020 -10.650 -5.136 1.00 76.00 110 LYS A O 1
ATOM 850 N N . LEU A 1 111 ? -8.104 -9.857 -5.419 1.00 74.88 111 LEU A N 1
ATOM 851 C CA . LEU A 1 111 ? -8.784 -11.153 -5.561 1.00 74.88 111 LEU A CA 1
ATOM 852 C C . LEU A 1 111 ? -8.817 -11.687 -7.006 1.00 74.88 111 LEU A C 1
ATOM 854 O O . LEU A 1 111 ? -9.244 -12.823 -7.204 1.00 74.88 111 LEU A O 1
ATOM 858 N N . GLY A 1 112 ? -8.390 -10.894 -7.992 1.00 49.09 112 GLY A N 1
ATOM 859 C CA . GLY A 1 112 ? -8.228 -11.295 -9.396 1.00 49.09 112 GLY A CA 1
ATOM 860 C C . GLY A 1 112 ? -6.775 -11.208 -9.829 1.00 49.09 112 GLY A C 1
ATOM 861 O O . GLY A 1 112 ? -6.402 -12.006 -10.714 1.00 49.09 112 GLY A O 1
#

Radius of gyration: 25.12 Å; chains: 1; bounding box: 34×27×81 Å